Protein AF-A0A135TVW9-F1 (afdb_monomer_lite)

Sequence (89 aa):
MGSMKSSLACLGALVVLIIATPIDETSTPAISARAEATVFMCDDTRFRGRCRTDVLQTGSCYDVPESFIDRISSIRNNDRNKDTCTWYR

Organism: NCBI:txid1460502

pLDDT: mean 80.87, std 19.8, range [38.78, 98.5]

Structure (mmCIF, N/CA/C/O backbone):
data_AF-A0A135TVW9-F1
#
_entry.id   AF-A0A135TVW9-F1
#
loop_
_atom_site.group_P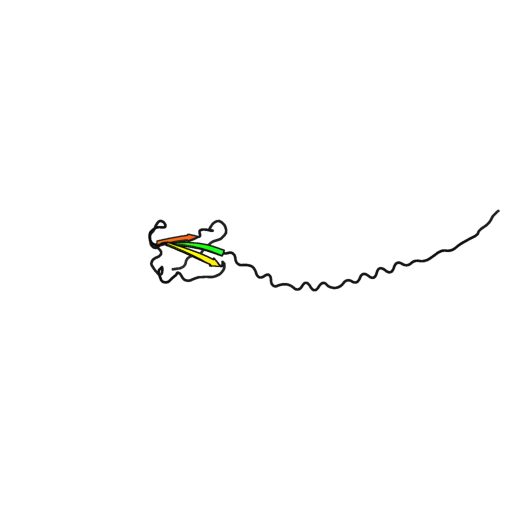DB
_atom_site.id
_atom_site.type_symbol
_atom_site.label_atom_id
_atom_site.label_alt_id
_atom_site.label_comp_id
_atom_site.label_asym_id
_atom_site.label_entity_id
_atom_site.label_seq_id
_atom_site.pdbx_PDB_ins_code
_atom_site.Cartn_x
_atom_site.Cartn_y
_atom_site.Cartn_z
_atom_site.occupanc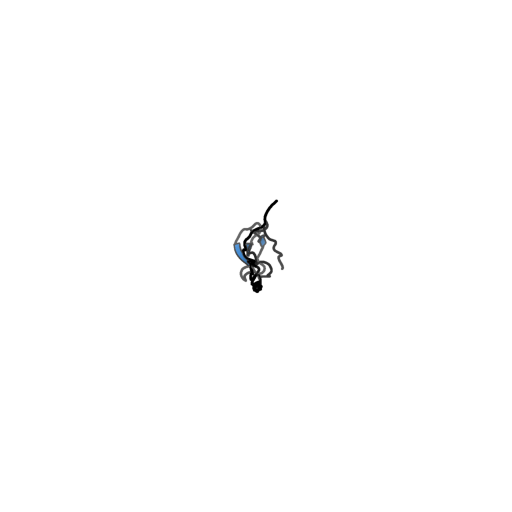y
_atom_site.B_iso_or_equiv
_atom_site.auth_seq_id
_atom_site.auth_comp_id
_atom_site.auth_asym_id
_atom_site.auth_atom_id
_atom_site.pdbx_PDB_model_num
ATOM 1 N N . MET A 1 1 ? -61.415 46.649 73.772 1.00 38.78 1 MET A N 1
ATOM 2 C CA . MET A 1 1 ? -62.002 47.563 72.761 1.00 38.78 1 MET A CA 1
ATOM 3 C C . MET A 1 1 ? -60.869 47.994 71.853 1.00 38.78 1 MET A C 1
ATOM 5 O O . MET A 1 1 ? -59.856 48.381 72.401 1.00 38.78 1 MET A O 1
ATOM 9 N N . GLY A 1 2 ? -60.850 47.939 70.532 1.00 39.78 2 GLY A N 1
ATOM 10 C CA . GLY A 1 2 ? -61.707 47.583 69.394 1.00 39.78 2 GLY A CA 1
ATOM 11 C C . GLY A 1 2 ? -60.753 47.729 68.180 1.00 39.78 2 GLY A C 1
ATOM 12 O O . GLY A 1 2 ? -59.596 48.087 68.359 1.00 39.78 2 GLY A O 1
ATOM 13 N N . SER A 1 3 ? -61.060 47.508 66.917 1.00 43.06 3 SER A N 1
ATOM 14 C CA . SER A 1 3 ? -62.224 47.069 66.176 1.00 43.06 3 SER A CA 1
ATOM 15 C C . SER A 1 3 ? -61.660 46.681 64.799 1.00 43.06 3 SER A C 1
ATOM 17 O O . SER A 1 3 ? -60.712 47.305 64.322 1.00 43.06 3 SER A O 1
ATOM 19 N N . MET A 1 4 ? -62.210 45.640 64.183 1.00 49.16 4 MET A N 1
ATOM 20 C CA . MET A 1 4 ? -61.867 45.184 62.832 1.00 49.16 4 MET A CA 1
ATOM 21 C C . MET A 1 4 ? -62.189 46.236 61.762 1.00 49.16 4 MET A C 1
ATOM 23 O O . MET A 1 4 ? -63.140 46.999 61.936 1.00 49.16 4 MET A O 1
ATOM 27 N N . LYS A 1 5 ? -61.441 46.185 60.645 1.00 43.34 5 LYS A N 1
ATOM 28 C CA . LYS A 1 5 ? -61.785 46.483 59.227 1.00 43.34 5 LYS A CA 1
ATOM 29 C C . LYS A 1 5 ? -60.453 46.690 58.484 1.00 43.34 5 LYS A C 1
ATOM 31 O O . LYS A 1 5 ? -59.565 47.311 59.038 1.00 43.34 5 LYS A O 1
ATOM 36 N N . SER A 1 6 ? -60.196 46.291 57.248 1.00 45.88 6 SER A N 1
ATOM 37 C CA . SER A 1 6 ? -60.922 45.634 56.164 1.00 45.88 6 SER A CA 1
ATOM 38 C C . SER A 1 6 ? -59.908 45.538 55.002 1.00 45.88 6 SER A C 1
ATOM 40 O O . SER A 1 6 ? -58.952 46.314 54.977 1.00 45.88 6 SER A O 1
ATOM 42 N N . SER A 1 7 ? -60.219 44.709 54.001 1.00 46.88 7 SER A N 1
ATOM 43 C CA . SER A 1 7 ? -59.893 44.879 52.566 1.00 46.88 7 SER A CA 1
ATOM 44 C C . SER A 1 7 ? -58.913 43.864 51.962 1.00 46.88 7 SER A C 1
ATOM 46 O O . SER A 1 7 ? -57.702 43.991 52.072 1.00 46.88 7 SER A O 1
ATOM 48 N N . LEU A 1 8 ? -59.508 42.868 51.295 1.00 50.09 8 LEU A N 1
ATOM 49 C CA . LEU A 1 8 ? -59.401 42.633 49.847 1.00 50.09 8 LEU A CA 1
ATOM 50 C C . LEU A 1 8 ? -57.995 42.702 49.211 1.00 50.09 8 LEU A C 1
ATOM 52 O O . LEU A 1 8 ? -57.444 43.789 49.099 1.00 50.09 8 LEU A O 1
ATOM 56 N N . ALA A 1 9 ? -57.514 41.589 48.636 1.00 55.28 9 ALA A N 1
ATOM 57 C CA . ALA A 1 9 ? -57.160 41.528 47.206 1.00 55.28 9 ALA A CA 1
ATOM 58 C C . ALA A 1 9 ? -56.571 40.169 46.767 1.00 55.28 9 ALA A C 1
ATOM 60 O O . ALA A 1 9 ? -55.561 39.705 47.283 1.00 55.28 9 ALA A O 1
ATOM 61 N N . CYS A 1 10 ? -57.205 39.631 45.722 1.00 49.28 10 CYS A N 1
ATOM 62 C CA . CYS A 1 10 ? -56.625 38.945 44.565 1.00 49.28 10 CYS A CA 1
ATOM 63 C C . CYS A 1 10 ? -55.889 37.606 44.753 1.00 49.28 10 CYS A C 1
ATOM 65 O O . CYS A 1 10 ? -54.666 37.532 44.834 1.00 49.28 10 CYS A O 1
ATOM 67 N N . LEU A 1 11 ? -56.666 36.525 44.601 1.00 53.50 11 LEU A N 1
ATOM 68 C CA . LEU A 1 11 ? -56.204 35.297 43.954 1.00 53.50 11 LEU A CA 1
ATOM 69 C C . LEU A 1 11 ? -55.748 35.617 42.521 1.00 53.50 11 LEU A C 1
ATOM 71 O O . LEU A 1 11 ? -56.572 35.833 41.636 1.00 53.50 11 LEU A O 1
ATOM 75 N N . GLY A 1 12 ? -54.438 35.633 42.294 1.00 56.88 12 GLY A N 1
ATOM 76 C CA . GLY A 1 12 ? -53.843 35.542 40.965 1.00 56.88 12 GLY A CA 1
ATOM 77 C C . GLY A 1 12 ? -53.194 34.174 40.810 1.00 56.88 12 GLY A C 1
ATOM 78 O O . GLY A 1 12 ? -52.043 33.997 41.197 1.00 56.88 12 GLY A O 1
ATOM 79 N N . ALA A 1 13 ? -53.926 33.187 40.293 1.00 58.56 13 ALA A N 1
ATOM 80 C CA . ALA A 1 13 ? -53.322 31.916 39.910 1.00 58.56 13 ALA A CA 1
ATOM 81 C C . ALA A 1 13 ? -52.527 32.124 38.610 1.00 58.56 13 ALA A C 1
ATOM 83 O O . ALA A 1 13 ? -53.112 32.342 37.550 1.00 58.56 13 ALA A O 1
ATOM 84 N N . LEU A 1 14 ? -51.193 32.087 38.694 1.00 56.75 14 LEU A N 1
ATOM 85 C CA . LEU A 1 14 ? -50.322 31.995 37.522 1.00 56.75 14 LEU A CA 1
ATOM 86 C C . LEU A 1 14 ? -50.570 30.648 36.830 1.00 56.75 14 LEU A C 1
ATOM 88 O O . LEU A 1 14 ? -50.219 29.601 37.370 1.00 56.75 14 LEU A O 1
ATOM 92 N N . VAL A 1 15 ? -51.138 30.667 35.627 1.00 60.97 15 VAL A N 1
ATOM 93 C CA . VAL A 1 15 ? -51.172 29.485 34.759 1.00 60.97 15 VAL A CA 1
ATOM 94 C C . VAL A 1 15 ? -49.925 29.526 33.879 1.00 60.97 15 VAL A C 1
ATOM 96 O O . VAL A 1 15 ? -49.863 30.283 32.912 1.00 60.97 15 VAL A O 1
ATOM 99 N N . VAL A 1 16 ? -48.911 28.733 34.227 1.00 63.53 16 VAL A N 1
ATOM 100 C CA . VAL A 1 16 ? -47.756 28.487 33.355 1.00 63.53 16 VAL A CA 1
ATOM 101 C C . VAL A 1 16 ? -48.140 27.367 32.389 1.00 63.53 16 VAL A C 1
ATOM 103 O O . VAL A 1 16 ? -48.216 26.204 32.776 1.00 63.53 16 VAL A O 1
ATOM 106 N N . LEU A 1 17 ? -48.406 27.712 31.129 1.00 60.19 17 LEU A N 1
ATOM 107 C CA . LEU A 1 17 ? -48.560 26.732 30.053 1.00 60.19 17 LEU A CA 1
ATOM 108 C C . LEU A 1 17 ? -47.167 26.272 29.607 1.00 60.19 17 LEU A C 1
ATOM 110 O O . LEU A 1 17 ? -46.513 26.921 28.794 1.00 60.19 17 LEU A O 1
ATOM 114 N N . ILE A 1 18 ? -46.707 25.150 30.164 1.00 58.50 18 ILE A N 1
ATOM 115 C CA . ILE A 1 18 ? -45.527 24.436 29.668 1.00 58.50 18 ILE A CA 1
ATOM 116 C C . ILE A 1 18 ? -45.967 23.656 28.427 1.00 58.50 18 ILE A C 1
ATOM 118 O O . ILE A 1 18 ? -46.518 22.562 28.535 1.00 58.50 18 ILE A O 1
ATOM 122 N N . ILE A 1 19 ? -45.751 24.221 27.240 1.00 61.50 19 ILE A N 1
ATOM 123 C CA . ILE A 1 19 ? -45.845 23.449 26.000 1.00 61.50 19 ILE A CA 1
ATOM 124 C C . ILE A 1 19 ? -44.553 22.645 25.831 1.00 61.50 19 ILE A C 1
ATOM 126 O O . ILE A 1 19 ? -43.541 23.143 25.351 1.00 61.50 19 ILE A O 1
ATOM 130 N N . ALA A 1 20 ? -44.572 21.389 26.271 1.00 62.09 20 ALA A N 1
ATOM 131 C CA . ALA A 1 20 ? -43.548 20.426 25.891 1.00 62.09 20 ALA A CA 1
ATOM 132 C C . ALA A 1 20 ? -43.828 19.990 24.447 1.00 62.09 20 ALA A C 1
ATOM 134 O O . ALA A 1 20 ? -44.684 19.141 24.204 1.00 62.09 20 ALA A O 1
ATOM 135 N N . THR A 1 21 ? -43.150 20.592 23.471 1.00 68.25 21 THR A N 1
ATOM 136 C CA . THR A 1 21 ? -43.094 20.007 22.128 1.00 68.25 21 THR A CA 1
ATOM 137 C C . THR A 1 21 ? -42.092 18.856 22.174 1.00 68.25 21 THR A C 1
ATOM 139 O O . THR A 1 21 ? -40.954 19.100 22.589 1.00 68.25 21 THR A O 1
ATOM 142 N N . PRO A 1 22 ? -42.449 17.624 21.769 1.00 62.56 22 PRO A N 1
ATOM 143 C CA . PRO A 1 22 ? -41.430 16.626 21.501 1.00 62.56 22 PRO A CA 1
ATOM 144 C C . PRO A 1 22 ? -40.586 17.173 20.350 1.00 62.56 22 PRO A C 1
ATOM 146 O O . PRO A 1 22 ? -41.075 17.345 19.235 1.00 62.56 22 PRO A O 1
ATOM 149 N N . ILE A 1 23 ? -39.339 17.533 20.644 1.00 60.94 23 ILE A N 1
ATOM 150 C CA . ILE A 1 23 ? -38.345 17.713 19.596 1.00 60.94 23 ILE A CA 1
ATOM 151 C C . ILE A 1 23 ? -38.124 16.297 19.084 1.00 60.94 23 ILE A C 1
ATOM 153 O O . ILE A 1 23 ? -37.560 15.461 19.786 1.00 60.94 23 ILE A O 1
ATOM 157 N N . ASP A 1 24 ? -38.699 16.016 17.920 1.00 53.09 24 ASP A N 1
ATOM 158 C CA . ASP A 1 24 ? -38.389 14.833 17.139 1.00 53.09 24 ASP A CA 1
ATOM 159 C C . ASP A 1 24 ? -36.880 14.877 16.897 1.00 53.09 24 ASP A C 1
ATOM 161 O O . ASP A 1 24 ? -36.384 15.685 16.108 1.00 53.09 24 ASP A O 1
ATOM 165 N N . GLU A 1 25 ? -36.128 14.096 17.675 1.00 56.81 25 GLU A N 1
ATOM 166 C CA . GLU A 1 25 ? -34.724 13.851 17.396 1.00 56.81 25 GLU A CA 1
ATOM 167 C C . GLU A 1 25 ? -34.688 13.044 16.108 1.00 56.81 25 GLU A C 1
ATOM 169 O O . GLU A 1 25 ? -34.672 11.810 16.107 1.00 56.81 25 GLU A O 1
ATOM 174 N N . THR A 1 26 ? -34.721 13.770 14.991 1.00 57.06 26 THR A N 1
ATOM 175 C CA . THR A 1 26 ? -34.395 13.253 13.677 1.00 57.06 26 THR A CA 1
ATOM 176 C C . THR A 1 26 ? -33.002 12.656 13.804 1.00 57.06 26 THR A C 1
ATOM 178 O O . THR A 1 26 ? -31.986 13.355 13.763 1.00 57.06 26 THR A O 1
ATOM 181 N N . SER A 1 27 ? -32.979 11.346 14.041 1.00 59.41 27 SER A N 1
ATOM 182 C CA . SER A 1 27 ? -31.788 10.522 14.119 1.00 59.41 27 SER A CA 1
ATOM 183 C C . SER A 1 27 ? -31.152 10.574 12.745 1.00 59.41 27 SER A C 1
ATOM 185 O O . SER A 1 27 ? -31.454 9.779 11.857 1.00 59.41 27 SER A O 1
ATOM 187 N N . THR A 1 28 ? -30.319 11.590 12.545 1.00 64.56 28 THR A N 1
ATOM 188 C CA . THR A 1 28 ? -29.474 11.693 11.370 1.00 64.56 28 THR A CA 1
ATOM 189 C C . THR A 1 28 ? -28.621 10.434 11.416 1.00 64.56 28 THR A C 1
ATOM 191 O O . THR A 1 28 ? -27.938 10.234 12.427 1.00 64.56 28 THR A O 1
ATOM 194 N N . PRO A 1 29 ? -28.678 9.538 10.414 1.00 57.72 29 PRO A N 1
ATOM 195 C CA . PRO A 1 29 ? -27.777 8.403 10.404 1.00 57.72 29 PRO A CA 1
ATOM 196 C C . PRO A 1 29 ? -26.379 9.000 10.459 1.00 57.72 29 PRO A C 1
ATOM 198 O O . PRO A 1 29 ? -26.009 9.782 9.583 1.00 57.72 29 PRO A O 1
ATOM 201 N N . ALA A 1 30 ? -25.647 8.719 11.536 1.00 61.56 30 ALA A N 1
ATOM 202 C CA . ALA A 1 30 ? -24.272 9.148 11.662 1.00 61.56 30 ALA A CA 1
ATOM 203 C C . ALA A 1 30 ? -23.526 8.507 10.493 1.00 61.56 30 ALA A C 1
ATOM 205 O O . ALA A 1 30 ? -23.193 7.322 10.529 1.00 61.56 30 ALA A O 1
ATOM 206 N N . ILE A 1 31 ? -23.336 9.269 9.414 1.00 58.78 31 ILE A N 1
ATOM 207 C CA . ILE A 1 31 ? -22.445 8.896 8.330 1.00 58.78 31 ILE A CA 1
ATOM 208 C C . ILE A 1 31 ? -21.077 8.904 8.992 1.00 58.78 31 ILE A C 1
ATOM 210 O O . ILE A 1 31 ? -20.457 9.951 9.168 1.00 58.78 31 ILE A O 1
ATOM 214 N N . SER A 1 32 ? -20.667 7.736 9.477 1.00 62.44 32 SER A N 1
ATOM 215 C CA . SER A 1 32 ? -19.344 7.532 10.031 1.00 62.44 32 SER A CA 1
ATOM 216 C C . SER A 1 32 ? -18.375 7.791 8.887 1.00 62.44 32 SER A C 1
ATOM 218 O O . SER A 1 32 ? -18.247 6.976 7.970 1.00 62.44 32 SER A O 1
ATOM 220 N N . ALA A 1 33 ? -17.780 8.984 8.886 1.00 72.75 33 ALA A N 1
ATOM 221 C CA . ALA A 1 33 ? -16.717 9.320 7.964 1.00 72.75 33 ALA A CA 1
ATOM 222 C C . ALA A 1 33 ? -15.602 8.301 8.197 1.00 72.75 33 ALA A C 1
ATOM 224 O O . ALA A 1 33 ? -15.050 8.208 9.296 1.00 72.75 33 ALA A O 1
ATOM 225 N N . ARG A 1 34 ? -15.335 7.479 7.182 1.00 80.31 34 ARG A N 1
ATOM 226 C CA . ARG A 1 34 ? -14.240 6.518 7.239 1.00 80.31 34 ARG A CA 1
ATOM 227 C C . ARG A 1 34 ? -12.935 7.306 7.261 1.00 80.31 34 ARG A C 1
ATOM 229 O O . ARG A 1 34 ? -12.811 8.334 6.601 1.00 80.31 34 ARG A O 1
ATOM 236 N N . ALA A 1 35 ? -11.991 6.851 8.076 1.00 88.44 35 ALA A N 1
ATOM 237 C CA . ALA A 1 35 ? -10.656 7.424 8.080 1.00 88.44 35 ALA A CA 1
ATOM 238 C C . ALA A 1 35 ? -9.939 7.058 6.775 1.00 88.44 35 ALA A C 1
ATOM 240 O O . ALA A 1 35 ? -10.207 6.000 6.201 1.00 88.44 35 ALA A O 1
ATOM 241 N N . GLU A 1 36 ? -9.008 7.899 6.344 1.00 93.44 36 GLU A N 1
ATOM 242 C CA . GLU A 1 36 ? -8.128 7.622 5.211 1.00 93.44 36 GLU A CA 1
ATOM 243 C C . GLU A 1 36 ? -6.792 7.065 5.703 1.00 93.44 36 GLU A C 1
ATOM 245 O O . GLU A 1 36 ? -6.266 7.526 6.716 1.00 93.44 36 GLU A O 1
ATOM 250 N N . ALA A 1 37 ? -6.245 6.102 4.965 1.00 94.31 37 ALA A N 1
ATOM 251 C CA . ALA A 1 37 ? -4.929 5.524 5.190 1.00 94.31 37 ALA A CA 1
ATOM 252 C C . ALA A 1 37 ? -4.045 5.746 3.958 1.00 94.31 37 ALA A C 1
ATOM 254 O O . ALA A 1 37 ? -4.466 5.505 2.821 1.00 94.31 37 ALA A O 1
ATOM 255 N N . THR A 1 38 ? -2.801 6.167 4.183 1.00 97.25 38 THR A N 1
ATOM 256 C CA . THR A 1 38 ? -1.824 6.377 3.111 1.00 97.25 38 THR A CA 1
ATOM 257 C C . THR A 1 38 ? -0.886 5.178 2.989 1.00 97.25 38 THR A C 1
ATOM 259 O O . THR A 1 38 ? -0.083 4.896 3.883 1.00 97.25 38 THR A O 1
ATOM 262 N N . VAL A 1 39 ? -0.911 4.499 1.846 1.00 97.38 39 VAL A N 1
ATOM 263 C CA . VAL A 1 39 ? -0.087 3.317 1.560 1.00 97.38 39 VAL A CA 1
ATOM 264 C C . VAL A 1 39 ? 1.034 3.674 0.598 1.00 97.38 39 VAL A C 1
ATOM 266 O O . VAL A 1 39 ? 0.785 4.249 -0.454 1.00 97.38 39 VAL A O 1
ATOM 269 N N . PHE A 1 40 ? 2.271 3.303 0.929 1.00 98.06 40 PHE A N 1
ATOM 270 C CA . PHE A 1 40 ? 3.437 3.482 0.062 1.00 98.06 40 PHE A CA 1
ATOM 271 C C . PHE A 1 40 ? 4.018 2.131 -0.348 1.00 98.06 40 PHE A C 1
ATOM 273 O O . PHE A 1 40 ? 4.385 1.330 0.516 1.00 98.06 40 PHE A O 1
ATOM 280 N N . MET A 1 41 ? 4.120 1.892 -1.655 1.00 97.94 41 MET A N 1
ATOM 281 C CA . MET A 1 41 ? 4.581 0.631 -2.239 1.00 97.94 41 MET A CA 1
ATOM 282 C C . MET A 1 41 ? 5.662 0.868 -3.296 1.00 97.94 41 MET A C 1
ATOM 284 O O . MET A 1 41 ? 5.602 1.846 -4.042 1.00 97.94 41 MET A O 1
ATOM 288 N N . CYS A 1 42 ? 6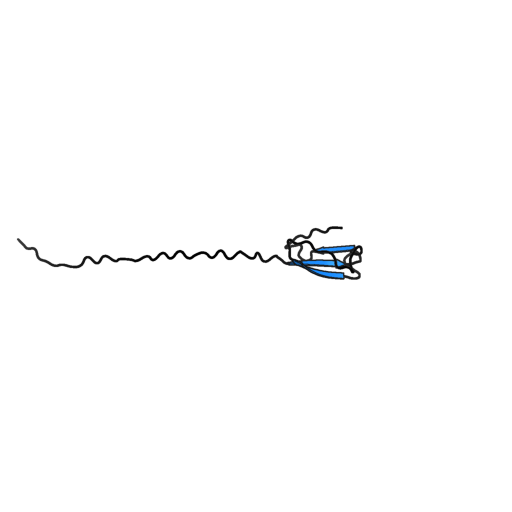.641 -0.030 -3.365 1.00 98.50 42 CYS A N 1
ATOM 289 C CA . CYS A 1 42 ? 7.755 0.024 -4.307 1.00 98.50 42 CYS A CA 1
ATOM 290 C C . CYS A 1 42 ? 8.072 -1.365 -4.883 1.00 98.50 42 CYS A C 1
ATOM 292 O O . CYS A 1 42 ? 7.864 -2.385 -4.216 1.00 98.50 42 CYS A O 1
ATOM 294 N N . ASP A 1 43 ? 8.598 -1.401 -6.111 1.00 98.19 43 ASP A N 1
ATOM 295 C CA . ASP A 1 43 ? 8.961 -2.652 -6.790 1.00 98.19 43 ASP A CA 1
ATOM 296 C C . ASP A 1 43 ? 10.351 -3.206 -6.426 1.00 98.19 43 ASP A C 1
ATOM 298 O O . ASP A 1 43 ? 10.590 -4.399 -6.604 1.00 98.19 43 ASP A O 1
ATOM 302 N N . ASP A 1 44 ? 11.229 -2.402 -5.815 1.00 98.31 44 ASP A N 1
ATOM 303 C CA . ASP A 1 44 ? 12.445 -2.877 -5.139 1.00 98.31 44 ASP A CA 1
ATOM 304 C C . ASP A 1 44 ? 12.271 -2.882 -3.607 1.00 98.31 44 ASP A C 1
ATOM 306 O O . ASP A 1 44 ? 11.425 -2.210 -3.002 1.00 98.31 44 ASP A O 1
ATOM 310 N N . THR A 1 45 ? 13.096 -3.692 -2.960 1.00 97.62 45 THR A N 1
ATOM 311 C CA . THR A 1 45 ? 13.284 -3.749 -1.515 1.00 97.62 45 THR A CA 1
ATOM 312 C C . THR A 1 45 ? 13.809 -2.423 -0.955 1.00 97.62 45 THR A C 1
ATOM 314 O O . THR A 1 45 ? 14.369 -1.579 -1.660 1.00 97.62 45 THR A O 1
ATOM 317 N N . ARG A 1 46 ? 13.661 -2.241 0.365 1.00 97.62 46 ARG A N 1
ATOM 318 C CA . ARG A 1 46 ? 14.109 -1.036 1.092 1.00 97.62 46 ARG A CA 1
ATOM 319 C C . ARG A 1 46 ? 13.520 0.273 0.544 1.00 97.62 46 ARG A C 1
ATOM 321 O O . ARG A 1 46 ? 14.146 1.317 0.699 1.00 97.62 46 ARG A O 1
ATOM 328 N N . PHE A 1 47 ? 12.318 0.222 -0.034 1.00 98.06 47 PHE A N 1
ATOM 329 C CA . PHE A 1 47 ? 11.579 1.388 -0.517 1.00 98.06 47 PHE A CA 1
ATOM 330 C C . PHE A 1 47 ? 12.297 2.156 -1.642 1.00 98.06 47 PHE A C 1
ATOM 332 O O . PHE A 1 47 ? 12.455 3.375 -1.569 1.00 98.06 47 PHE A O 1
ATOM 339 N N . ARG A 1 48 ? 12.769 1.437 -2.668 1.00 97.81 48 ARG A N 1
ATOM 340 C CA . ARG A 1 48 ? 13.489 1.993 -3.830 1.00 97.81 48 ARG A CA 1
ATOM 341 C C . ARG A 1 48 ? 12.854 1.551 -5.150 1.00 97.81 48 ARG A C 1
ATOM 343 O O . ARG A 1 48 ? 11.915 0.767 -5.157 1.00 97.81 48 ARG A O 1
ATOM 350 N N . GLY A 1 49 ? 13.407 2.026 -6.266 1.00 97.38 49 GLY A N 1
ATOM 351 C CA . GLY A 1 49 ? 12.925 1.688 -7.603 1.00 97.38 49 GLY A CA 1
ATOM 352 C C . GLY A 1 49 ? 11.724 2.544 -7.984 1.00 97.38 49 GLY A C 1
ATOM 353 O O . GLY A 1 49 ? 11.699 3.749 -7.715 1.00 97.38 49 GLY A O 1
ATOM 354 N N . ARG A 1 50 ? 10.730 1.931 -8.621 1.00 97.94 50 ARG A N 1
ATOM 355 C CA . ARG A 1 50 ? 9.474 2.599 -8.953 1.00 97.94 50 ARG A CA 1
ATOM 356 C C . ARG A 1 50 ? 8.534 2.468 -7.766 1.00 97.94 50 ARG A C 1
ATOM 358 O O . ARG A 1 50 ? 8.167 1.366 -7.363 1.00 97.94 50 ARG A O 1
ATOM 365 N N . CYS A 1 51 ? 8.130 3.615 -7.238 1.00 98.06 51 CYS A N 1
ATOM 366 C CA . CYS A 1 51 ? 7.276 3.703 -6.067 1.00 98.06 51 CYS A CA 1
ATOM 367 C C . CYS A 1 51 ? 5.978 4.449 -6.367 1.00 98.06 51 CYS A C 1
ATOM 369 O O . CYS A 1 51 ? 5.919 5.291 -7.266 1.00 98.06 51 CYS A O 1
ATOM 371 N N . ARG A 1 52 ? 4.951 4.155 -5.576 1.00 97.56 52 ARG A N 1
ATOM 372 C CA . ARG A 1 52 ? 3.642 4.798 -5.630 1.00 97.56 52 ARG A CA 1
ATOM 373 C C . ARG A 1 52 ? 3.075 4.958 -4.224 1.00 97.56 52 ARG A C 1
ATOM 375 O O . ARG A 1 52 ? 3.300 4.113 -3.358 1.00 97.56 52 ARG A O 1
ATOM 382 N N . THR A 1 53 ? 2.326 6.038 -4.034 1.00 97.69 53 THR A N 1
ATOM 383 C CA . THR A 1 53 ? 1.517 6.273 -2.840 1.00 97.69 53 THR A CA 1
ATOM 384 C C . THR A 1 53 ? 0.047 6.254 -3.229 1.00 97.69 53 THR A C 1
ATOM 386 O O . THR A 1 53 ? -0.326 6.967 -4.157 1.00 97.69 53 THR A O 1
ATOM 389 N N . ASP A 1 54 ? -0.768 5.488 -2.511 1.00 96.81 54 ASP A N 1
ATOM 390 C CA . ASP A 1 54 ? -2.223 5.476 -2.650 1.00 96.81 54 ASP A CA 1
ATOM 391 C C . ASP A 1 54 ? -2.884 5.916 -1.341 1.00 96.81 54 ASP A C 1
ATOM 393 O O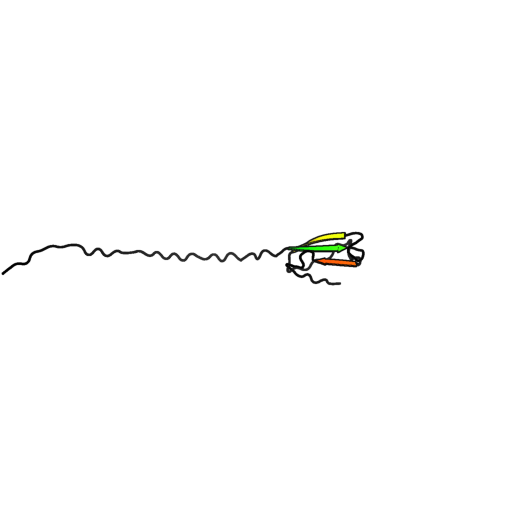 . ASP A 1 54 ? -2.396 5.611 -0.252 1.00 96.81 54 ASP A O 1
ATOM 397 N N . VAL A 1 55 ? -3.992 6.646 -1.458 1.00 95.81 55 VAL A N 1
ATOM 398 C CA . VAL A 1 55 ? -4.841 7.045 -0.329 1.00 95.81 55 VAL A CA 1
ATOM 399 C C . VAL A 1 55 ? -6.113 6.216 -0.407 1.00 95.81 55 VAL A C 1
ATOM 401 O O . VAL A 1 55 ? -6.818 6.249 -1.417 1.00 95.81 55 VAL A O 1
ATOM 404 N N . LEU A 1 56 ? -6.374 5.436 0.636 1.00 94.69 56 LEU A N 1
ATOM 405 C CA . LEU A 1 56 ? -7.450 4.451 0.684 1.00 94.69 56 LEU A CA 1
ATOM 406 C C . LEU A 1 56 ? -8.384 4.755 1.852 1.00 94.69 56 LEU A C 1
ATOM 408 O O . LEU A 1 56 ? -7.943 5.214 2.902 1.00 94.69 56 LEU A O 1
ATOM 412 N N . GLN A 1 57 ? -9.673 4.455 1.696 1.00 94.75 57 GLN A N 1
ATOM 413 C CA . GLN A 1 57 ? -10.622 4.552 2.803 1.00 94.75 57 GLN A CA 1
ATOM 414 C C . GLN A 1 57 ? -10.529 3.299 3.676 1.00 94.75 57 GLN A C 1
ATOM 416 O O . GLN A 1 57 ? -10.519 2.169 3.186 1.00 94.75 57 GLN A O 1
ATOM 421 N N . THR A 1 58 ? -10.490 3.488 4.989 1.00 92.25 58 THR A N 1
ATOM 422 C CA . THR A 1 58 ? -10.440 2.386 5.956 1.00 92.25 58 THR A CA 1
ATOM 423 C C . THR A 1 58 ? -11.717 1.535 5.926 1.00 92.25 58 THR A C 1
ATOM 425 O O . THR A 1 58 ? -12.808 1.977 5.548 1.00 92.25 58 THR A O 1
ATOM 428 N N . GLY A 1 59 ? -11.585 0.265 6.318 1.00 92.94 59 GLY A N 1
ATOM 429 C CA . GLY A 1 59 ? -12.702 -0.687 6.362 1.00 92.94 59 GLY A CA 1
ATOM 430 C C . GLY A 1 59 ? -13.128 -1.247 5.000 1.00 92.94 59 GLY A C 1
ATOM 431 O O . GLY A 1 59 ? -14.238 -1.769 4.889 1.00 92.94 59 GLY A O 1
ATOM 432 N N . SER A 1 60 ? -12.286 -1.112 3.976 1.00 93.44 60 SER A N 1
ATOM 433 C CA . SER A 1 60 ? -12.473 -1.692 2.643 1.00 93.44 60 SER A CA 1
ATOM 434 C C . SER A 1 60 ? -11.173 -2.344 2.163 1.00 93.44 60 SER A C 1
ATOM 436 O O . SER A 1 60 ? -10.085 -1.945 2.579 1.00 93.44 60 SER A O 1
ATOM 438 N N . CYS A 1 61 ? -11.288 -3.340 1.284 1.00 95.25 61 CYS A N 1
ATOM 439 C CA . CYS A 1 61 ? -10.154 -3.963 0.601 1.00 95.25 61 CYS A CA 1
ATOM 440 C C . CYS A 1 61 ? -10.008 -3.379 -0.807 1.00 95.25 61 CYS A C 1
ATOM 442 O O . CYS A 1 61 ? -11.007 -3.046 -1.444 1.00 95.25 61 CYS A O 1
ATOM 444 N N . TYR A 1 62 ? -8.767 -3.272 -1.277 1.00 95.88 62 TYR A N 1
ATOM 445 C CA . TYR A 1 62 ? -8.432 -2.696 -2.575 1.00 95.88 62 TYR A CA 1
ATOM 446 C C . TYR A 1 62 ? -7.405 -3.573 -3.278 1.00 95.88 62 TYR A C 1
ATOM 448 O O . TYR A 1 62 ? -6.452 -4.032 -2.644 1.00 95.88 62 TYR A O 1
ATOM 456 N N . ASP A 1 63 ? -7.587 -3.757 -4.581 1.00 96.44 63 ASP A N 1
ATOM 457 C CA . ASP A 1 63 ? -6.591 -4.400 -5.426 1.00 96.44 63 ASP A CA 1
ATOM 458 C C . ASP A 1 63 ? -5.402 -3.468 -5.655 1.00 96.44 63 ASP A C 1
ATOM 460 O O . ASP A 1 63 ? -5.535 -2.240 -5.731 1.00 96.44 63 ASP A O 1
ATOM 464 N N . VAL A 1 64 ? -4.217 -4.060 -5.789 1.00 95.38 64 VAL A N 1
ATOM 465 C CA . VAL A 1 64 ? -3.026 -3.303 -6.173 1.00 95.38 64 VAL A CA 1
ATOM 466 C C . VAL A 1 64 ? -3.139 -2.860 -7.637 1.00 95.38 64 VAL A C 1
ATOM 468 O O . VAL A 1 64 ? -3.698 -3.588 -8.460 1.00 95.38 64 VAL A O 1
ATOM 471 N N . PRO A 1 65 ? -2.588 -1.692 -8.012 1.00 95.06 65 PRO A N 1
ATOM 472 C CA . PRO A 1 65 ? -2.587 -1.252 -9.404 1.00 95.06 65 PRO A CA 1
ATOM 473 C C . PRO A 1 65 ? -1.920 -2.283 -10.323 1.00 95.06 65 PRO A C 1
ATOM 475 O O . PRO A 1 65 ? -0.897 -2.859 -9.952 1.00 95.06 65 PRO A O 1
ATOM 478 N N . GLU A 1 66 ? -2.420 -2.444 -11.554 1.00 95.94 66 GLU A N 1
ATOM 479 C CA . GLU A 1 66 ? -1.911 -3.445 -12.514 1.00 95.94 66 GLU A CA 1
ATOM 480 C C . GLU A 1 66 ? -0.388 -3.401 -12.700 1.00 95.94 66 GLU A C 1
ATOM 482 O O . GLU A 1 66 ? 0.280 -4.426 -12.806 1.00 95.94 66 GLU A O 1
ATOM 487 N N . SER A 1 67 ? 0.195 -2.201 -12.678 1.00 95.19 67 SER A N 1
ATOM 488 C CA . SER A 1 67 ? 1.637 -2.003 -12.836 1.00 95.19 67 SER A CA 1
ATOM 489 C C . SER A 1 67 ? 2.486 -2.555 -11.681 1.00 95.19 67 SER A C 1
ATOM 491 O O . SER A 1 67 ? 3.710 -2.645 -11.836 1.00 95.19 67 SER A O 1
ATOM 493 N N . PHE A 1 68 ? 1.862 -2.922 -10.559 1.00 96.31 68 PHE A N 1
ATOM 494 C CA . PHE A 1 68 ? 2.474 -3.447 -9.338 1.00 96.31 68 PHE A CA 1
ATOM 495 C C . PHE A 1 68 ? 2.071 -4.894 -9.004 1.00 96.31 68 PHE A C 1
ATOM 497 O O . PHE A 1 68 ? 2.658 -5.464 -8.080 1.00 96.31 68 PHE A O 1
ATOM 504 N N . ILE A 1 69 ? 1.151 -5.512 -9.758 1.00 95.31 69 ILE A N 1
ATOM 505 C CA . ILE A 1 69 ? 0.804 -6.935 -9.598 1.00 95.31 69 ILE A CA 1
ATOM 506 C C . ILE A 1 69 ? 2.082 -7.781 -9.677 1.00 95.31 69 ILE A C 1
ATOM 508 O O . ILE A 1 69 ? 2.893 -7.603 -10.588 1.00 95.31 69 ILE A O 1
ATOM 512 N N . ASP A 1 70 ? 2.278 -8.649 -8.680 1.00 95.12 70 ASP A N 1
ATOM 513 C CA . ASP A 1 70 ? 3.441 -9.537 -8.511 1.00 95.12 70 ASP A CA 1
ATOM 514 C C . ASP A 1 70 ? 4.822 -8.856 -8.476 1.00 95.12 70 ASP A C 1
ATOM 516 O O . ASP A 1 70 ? 5.854 -9.522 -8.576 1.00 95.12 70 ASP A O 1
ATOM 520 N N . ARG A 1 71 ? 4.873 -7.529 -8.320 1.00 96.69 71 ARG A N 1
ATOM 521 C CA . ARG A 1 71 ? 6.125 -6.755 -8.370 1.00 96.69 71 ARG A CA 1
ATOM 522 C C . ARG A 1 71 ? 6.480 -6.060 -7.066 1.00 96.69 71 ARG A C 1
ATOM 524 O O . ARG A 1 71 ? 7.612 -5.614 -6.926 1.00 96.69 71 ARG A O 1
ATOM 531 N N . ILE A 1 72 ? 5.544 -5.936 -6.125 1.00 97.75 72 ILE A N 1
ATOM 532 C CA . ILE A 1 72 ? 5.787 -5.237 -4.858 1.00 97.75 72 ILE A CA 1
ATOM 533 C C . ILE A 1 72 ? 6.833 -5.996 -4.036 1.00 97.75 72 ILE A C 1
ATOM 535 O O . ILE A 1 72 ? 6.603 -7.124 -3.604 1.00 97.75 72 ILE A O 1
ATOM 539 N N . SER A 1 73 ? 7.953 -5.330 -3.762 1.00 97.88 73 SER A N 1
ATOM 540 C CA . SER A 1 73 ? 9.041 -5.861 -2.928 1.00 97.88 73 SER A CA 1
ATOM 541 C C . SER A 1 73 ? 9.185 -5.115 -1.599 1.00 97.88 73 SER A C 1
ATOM 543 O O . SER A 1 73 ? 9.866 -5.582 -0.684 1.00 97.88 73 SER A O 1
ATOM 545 N N . SER A 1 74 ? 8.553 -3.947 -1.460 1.00 98.12 74 SER A N 1
ATOM 546 C CA . SER A 1 74 ? 8.388 -3.277 -0.170 1.00 98.12 74 SER A CA 1
ATOM 547 C C . SER A 1 74 ? 7.097 -2.462 -0.128 1.00 98.12 74 SER A C 1
ATOM 549 O O . SER A 1 74 ? 6.770 -1.742 -1.068 1.00 98.12 74 SER A O 1
ATOM 551 N N . ILE A 1 75 ? 6.354 -2.587 0.972 1.00 97.56 75 ILE A N 1
ATOM 552 C CA . ILE A 1 75 ? 5.085 -1.891 1.203 1.00 97.56 75 ILE A CA 1
ATOM 553 C C . ILE A 1 75 ? 4.995 -1.457 2.663 1.00 97.56 75 ILE A C 1
ATOM 555 O O . ILE A 1 75 ? 5.456 -2.165 3.562 1.00 97.56 75 ILE A O 1
ATOM 559 N N . ARG A 1 76 ? 4.438 -0.271 2.911 1.00 97.44 76 ARG A N 1
ATOM 560 C CA . ARG A 1 76 ? 4.160 0.211 4.263 1.00 97.44 76 ARG A CA 1
ATOM 561 C C . ARG A 1 76 ? 2.907 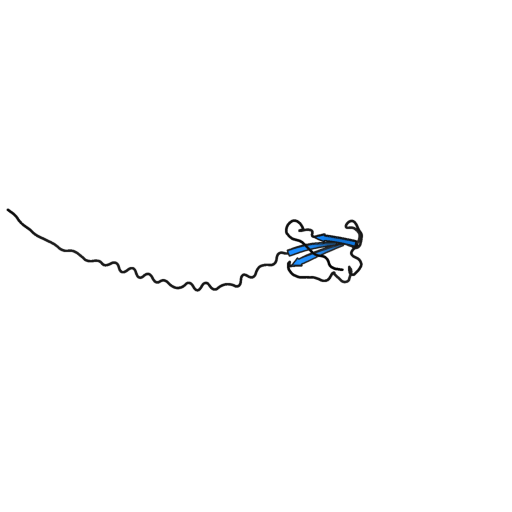1.065 4.314 1.00 97.44 76 ARG A C 1
ATOM 563 O O . ARG A 1 76 ? 2.578 1.780 3.373 1.00 97.44 76 ARG A O 1
ATOM 570 N N . ASN A 1 77 ? 2.297 1.053 5.487 1.00 97.38 77 ASN A N 1
ATOM 571 C CA . ASN A 1 77 ? 1.364 2.080 5.897 1.00 97.38 77 ASN A CA 1
ATOM 572 C C . ASN A 1 77 ? 2.149 3.306 6.406 1.00 97.38 77 ASN A C 1
ATOM 574 O O . ASN A 1 77 ? 2.925 3.196 7.364 1.00 97.38 77 ASN A O 1
ATOM 578 N N . ASN A 1 78 ? 1.985 4.460 5.760 1.00 96.50 78 ASN A N 1
ATOM 579 C CA . ASN A 1 78 ? 2.598 5.714 6.203 1.00 96.50 78 ASN A CA 1
ATOM 580 C C . ASN A 1 78 ? 1.905 6.279 7.456 1.00 96.50 78 ASN A C 1
ATOM 582 O O . ASN A 1 78 ? 2.575 6.914 8.272 1.00 96.50 78 ASN A O 1
ATOM 586 N N . ASP A 1 79 ? 0.622 5.979 7.657 1.00 95.19 79 ASP A N 1
ATOM 587 C CA . ASP A 1 79 ? -0.204 6.405 8.792 1.00 95.19 79 ASP A CA 1
ATOM 588 C C . ASP A 1 79 ? -0.271 5.352 9.916 1.00 95.19 79 ASP A C 1
ATOM 590 O O . ASP A 1 79 ? -1.174 5.368 10.748 1.00 95.19 79 ASP A O 1
ATOM 594 N N . ARG A 1 80 ? 0.744 4.479 10.031 1.00 93.12 80 ARG A N 1
ATOM 595 C CA . ARG A 1 80 ? 0.800 3.361 11.005 1.00 93.12 80 ARG A CA 1
ATOM 596 C C . ARG A 1 80 ? 0.586 3.720 12.484 1.00 93.12 80 ARG A C 1
ATOM 598 O O . ARG A 1 80 ? 0.444 2.831 13.313 1.00 93.12 80 ARG A O 1
ATOM 605 N N . ASN A 1 81 ? 0.665 5.003 12.836 1.00 94.19 81 ASN A N 1
ATOM 606 C CA . ASN A 1 81 ? 0.420 5.489 14.197 1.00 94.19 81 ASN A CA 1
ATOM 607 C C . ASN A 1 81 ? -1.076 5.731 14.474 1.00 94.19 81 ASN A C 1
ATOM 609 O O . ASN A 1 81 ? -1.444 5.963 15.622 1.00 94.19 81 ASN A O 1
ATOM 613 N N . LYS A 1 82 ? -1.912 5.748 13.431 1.00 92.56 82 LYS A N 1
ATOM 614 C CA . LYS A 1 82 ? -3.348 6.050 13.482 1.00 92.56 82 LYS A CA 1
ATOM 615 C C . LYS A 1 82 ? -4.193 4.839 13.104 1.00 92.56 82 LYS A C 1
ATOM 617 O O . LYS A 1 82 ? -5.249 4.635 13.690 1.00 92.56 82 LYS A O 1
ATOM 622 N N . ASP A 1 83 ? -3.723 4.044 12.148 1.00 91.94 83 ASP A N 1
ATOM 623 C CA . ASP A 1 83 ? -4.450 2.892 11.626 1.00 91.94 83 ASP A CA 1
ATOM 624 C C . ASP A 1 83 ? -3.516 1.706 11.318 1.00 91.94 83 ASP A C 1
ATOM 626 O O . ASP A 1 83 ? -2.298 1.752 11.511 1.00 91.94 83 ASP A O 1
ATOM 630 N N . THR A 1 84 ? -4.107 0.584 10.909 1.00 93.31 84 THR A N 1
ATOM 631 C CA . THR A 1 84 ? -3.402 -0.657 10.567 1.00 93.31 84 THR A CA 1
ATOM 632 C C . THR A 1 84 ? -3.880 -1.153 9.209 1.00 93.31 84 THR A C 1
ATOM 634 O O . THR A 1 84 ? -5.073 -1.124 8.919 1.00 93.31 84 THR A O 1
ATOM 637 N N . CYS A 1 85 ? -2.950 -1.654 8.395 1.00 95.12 85 CYS A N 1
ATOM 638 C CA . CYS A 1 85 ? -3.258 -2.285 7.115 1.00 95.12 85 CYS A CA 1
ATOM 639 C C . CYS A 1 85 ? -2.909 -3.775 7.161 1.00 95.12 85 CYS A C 1
ATOM 641 O O . CYS A 1 85 ? -1.881 -4.161 7.724 1.00 95.12 85 CYS A O 1
ATOM 643 N N . THR A 1 86 ? -3.736 -4.595 6.518 1.00 96.69 86 THR A N 1
ATOM 644 C CA . THR A 1 86 ? -3.471 -6.017 6.277 1.00 96.69 86 THR A CA 1
ATOM 645 C C . THR A 1 86 ? -3.249 -6.225 4.786 1.00 96.69 86 THR A C 1
ATOM 647 O O . THR A 1 86 ? -4.030 -5.739 3.971 1.00 96.69 86 THR A O 1
ATOM 650 N N . TRP A 1 87 ? -2.175 -6.929 4.435 1.00 95.62 87 TRP A N 1
ATOM 651 C CA . TRP A 1 87 ? -1.789 -7.187 3.050 1.00 95.62 87 TRP A CA 1
ATOM 652 C C . TRP A 1 87 ? -2.078 -8.641 2.691 1.00 95.62 87 TRP A C 1
ATOM 654 O O . TRP A 1 87 ? -1.775 -9.540 3.478 1.00 95.62 87 TRP A O 1
ATOM 664 N N . TYR A 1 88 ? -2.618 -8.858 1.497 1.00 94.06 88 TYR A N 1
ATOM 665 C CA . TYR A 1 88 ? -2.927 -10.177 0.953 1.00 94.06 88 TYR A CA 1
ATOM 666 C C . TYR A 1 88 ? -2.100 -10.408 -0.311 1.00 94.06 88 TYR A C 1
ATOM 668 O O . TYR A 1 88 ? -1.750 -9.451 -1.006 1.00 94.06 88 TYR A O 1
ATOM 676 N N . ARG A 1 89 ? -1.763 -11.670 -0.568 1.00 87.81 89 ARG A N 1
ATOM 677 C CA . ARG A 1 89 ? -1.054 -12.126 -1.761 1.00 87.81 89 ARG A CA 1
ATOM 678 C C . ARG A 1 89 ? -1.891 -13.176 -2.466 1.00 87.81 89 ARG A C 1
ATOM 680 O O . ARG A 1 89 ? -2.500 -13.988 -1.734 1.00 87.81 89 ARG A O 1
#

Radius of gyration: 35.8 Å; chains: 1; bounding box: 76×60×86 Å

Secondary structure (DSSP, 8-state):
---------------------------------PPEEEEEEEEETTTEEEEEEEEEETT---PPPGGGTTT-SEEEETTTTT-------

Foldseek 3Di:
DDDDDDDDDDDDDDDDPPPDDPPPPPPPPPPPQFDKWKKK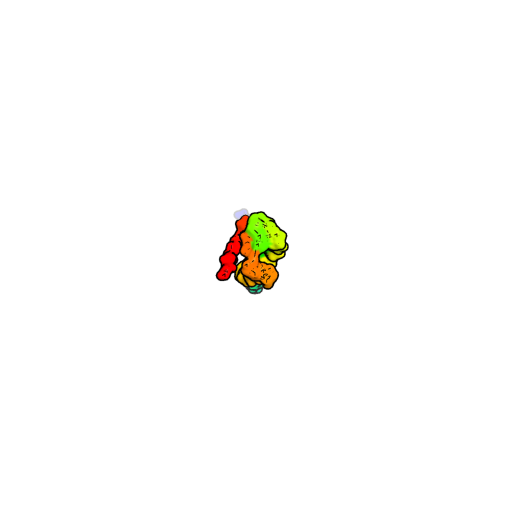WDLDPPRDDDIDIDIDGPPDDDDDPPVCVVRTRDMDTPVVVPDDDDDDD